Protein AF-A0A7C2N9A7-F1 (afdb_monomer_lite)

Secondary structure (DSSP, 8-state):
--HHHHHHHHHHHHHHHHHHHHHHT--SHHHHHHHHHHHHHHHHT-S-EEEEEEETTTTEEEEEEEES---

Sequence (71 aa):
MNPASVDRADFHLKIVHEISDLVNQSSGLTTILKKVVNKIGDSLNFDVVSVYLWDKQKNELVLRSTRGLHV

Structure (mmCIF, N/CA/C/O backbone):
data_AF-A0A7C2N9A7-F1
#
_entry.id   AF-A0A7C2N9A7-F1
#
loop_
_atom_site.group_PDB
_atom_site.id
_atom_site.type_symbol
_atom_site.label_atom_id
_atom_site.label_alt_id
_atom_site.label_comp_id
_atom_site.label_asym_id
_atom_site.label_entity_id
_atom_site.label_seq_id
_atom_site.pdbx_PDB_ins_code
_atom_site.Cartn_x
_atom_site.Cartn_y
_atom_site.Cartn_z
_atom_site.occupancy
_atom_site.B_iso_or_equiv
_atom_site.auth_seq_id
_atom_site.auth_comp_id
_atom_site.auth_asym_id
_atom_site.auth_atom_id
_atom_site.pdbx_PDB_model_num
ATOM 1 N N . MET A 1 1 ? 29.730 12.938 -9.990 1.00 58.31 1 MET A N 1
ATOM 2 C CA . MET A 1 1 ? 28.564 12.114 -9.590 1.00 58.31 1 MET A CA 1
ATOM 3 C C . MET A 1 1 ? 28.369 11.018 -10.626 1.00 58.31 1 MET A C 1
ATOM 5 O O . MET A 1 1 ? 28.641 11.269 -11.791 1.00 58.31 1 MET A O 1
ATOM 9 N N . ASN A 1 2 ? 27.979 9.810 -10.211 1.00 58.62 2 ASN A N 1
ATOM 10 C CA . ASN A 1 2 ? 27.782 8.677 -11.122 1.00 58.62 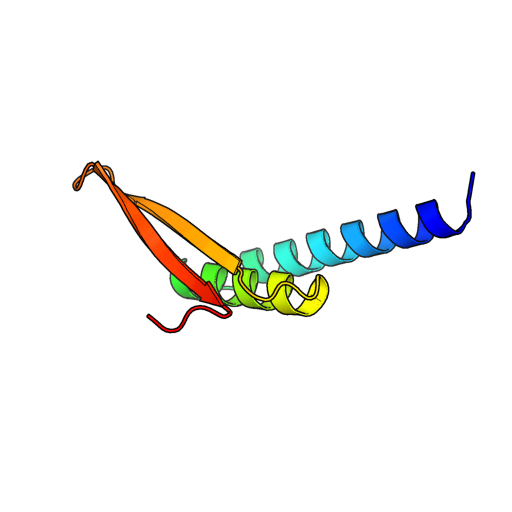2 ASN A CA 1
ATOM 11 C C . ASN A 1 2 ? 26.434 8.846 -11.862 1.00 58.62 2 ASN A C 1
ATOM 13 O O . ASN A 1 2 ? 25.420 8.993 -11.177 1.00 58.62 2 ASN A O 1
ATOM 17 N N . PRO A 1 3 ? 26.371 8.821 -13.205 1.00 59.69 3 PRO A N 1
ATOM 18 C CA . PRO A 1 3 ? 25.116 8.972 -13.953 1.00 59.69 3 PRO A CA 1
ATOM 19 C C . PRO A 1 3 ? 24.029 7.963 -13.544 1.00 59.69 3 PRO A C 1
ATOM 21 O O . PRO A 1 3 ? 22.857 8.320 -13.499 1.00 59.69 3 PRO A O 1
ATOM 24 N N . ALA A 1 4 ? 24.405 6.758 -13.102 1.00 63.25 4 ALA A N 1
ATOM 25 C CA . ALA A 1 4 ? 23.459 5.762 -12.588 1.00 63.25 4 ALA A CA 1
ATOM 26 C C . ALA A 1 4 ? 22.769 6.169 -11.268 1.00 63.25 4 ALA A C 1
ATOM 28 O O . ALA A 1 4 ? 21.720 5.633 -10.920 1.00 63.25 4 ALA A O 1
ATOM 29 N N . SER A 1 5 ? 23.359 7.091 -10.498 1.00 66.06 5 SER A N 1
ATOM 30 C CA . SER A 1 5 ? 22.761 7.587 -9.248 1.00 66.06 5 SER A CA 1
ATOM 31 C C . SER A 1 5 ? 21.714 8.680 -9.477 1.00 66.06 5 SER A C 1
ATOM 33 O O . SER A 1 5 ? 20.759 8.755 -8.709 1.00 66.06 5 SER A O 1
ATOM 35 N N . VAL A 1 6 ? 21.865 9.472 -10.547 1.00 68.81 6 VAL A N 1
ATOM 36 C CA . VAL A 1 6 ? 20.891 10.496 -10.964 1.00 68.81 6 VAL A CA 1
ATOM 37 C C . VAL A 1 6 ? 19.635 9.819 -11.514 1.00 68.81 6 VAL A C 1
ATOM 39 O O . VAL A 1 6 ? 18.547 10.054 -11.004 1.00 68.81 6 VAL A O 1
ATOM 42 N N . ASP A 1 7 ? 19.807 8.859 -12.425 1.00 74.75 7 ASP A N 1
ATOM 43 C CA . ASP A 1 7 ? 18.706 8.094 -13.029 1.00 74.75 7 ASP A CA 1
ATOM 44 C C . ASP A 1 7 ? 17.867 7.333 -11.980 1.00 74.75 7 ASP A C 1
ATOM 46 O O . ASP A 1 7 ? 16.636 7.316 -12.012 1.00 74.75 7 ASP A O 1
ATOM 50 N N . ARG A 1 8 ? 18.527 6.778 -10.953 1.00 76.00 8 ARG A N 1
ATOM 51 C CA . ARG A 1 8 ? 17.834 6.113 -9.841 1.00 76.00 8 ARG A CA 1
ATOM 52 C C . ARG A 1 8 ? 17.005 7.091 -9.000 1.00 76.00 8 ARG A C 1
ATOM 54 O O . ARG A 1 8 ? 15.895 6.753 -8.589 1.00 76.00 8 ARG A O 1
ATOM 61 N N . ALA A 1 9 ? 17.538 8.276 -8.706 1.00 79.38 9 ALA A N 1
ATOM 62 C CA . ALA A 1 9 ? 16.816 9.287 -7.936 1.00 79.38 9 ALA A CA 1
ATOM 63 C C . ALA A 1 9 ? 15.595 9.809 -8.710 1.00 79.38 9 ALA A C 1
ATOM 65 O O . ALA A 1 9 ? 14.506 9.898 -8.139 1.00 79.38 9 ALA A O 1
ATOM 66 N N . ASP A 1 10 ? 15.756 10.054 -10.012 1.00 84.69 10 ASP A N 1
ATOM 67 C CA . ASP A 1 10 ? 14.684 10.498 -10.906 1.00 84.69 10 ASP A CA 1
ATOM 68 C C . ASP A 1 10 ? 13.567 9.446 -11.019 1.00 84.69 10 ASP A C 1
ATOM 70 O O . ASP A 1 10 ? 12.379 9.774 -10.946 1.00 84.69 10 ASP A O 1
ATOM 74 N N . PHE A 1 11 ? 13.928 8.161 -11.095 1.00 82.00 11 PHE A N 1
ATOM 75 C CA . PHE A 1 11 ? 12.973 7.053 -11.073 1.00 82.00 11 PHE A CA 1
ATOM 76 C C . PHE A 1 11 ? 12.157 6.999 -9.772 1.00 82.00 11 PHE A C 1
ATOM 78 O O . PHE A 1 11 ? 10.928 6.888 -9.807 1.00 82.00 11 PHE A O 1
ATOM 85 N N . HIS A 1 12 ? 12.810 7.119 -8.612 1.00 83.31 12 HIS A N 1
ATOM 86 C CA . HIS A 1 12 ? 12.109 7.122 -7.326 1.00 83.31 12 H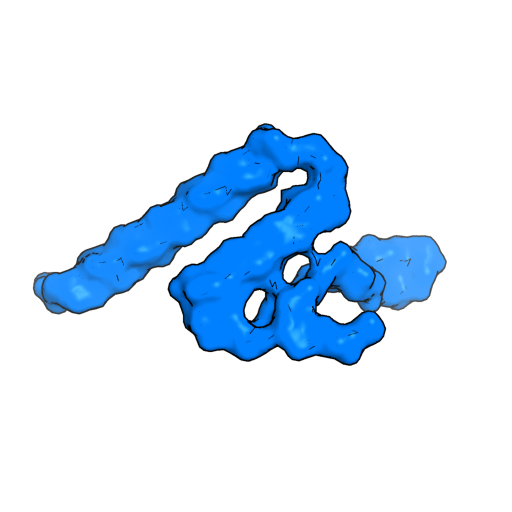IS A CA 1
ATOM 87 C C . HIS A 1 12 ? 11.195 8.344 -7.162 1.00 83.31 12 HIS A C 1
ATOM 89 O O . HIS A 1 12 ? 10.065 8.195 -6.694 1.00 83.31 12 HIS A O 1
ATOM 95 N N . LEU A 1 13 ? 11.640 9.530 -7.590 1.00 89.69 13 LEU A N 1
ATOM 96 C CA . LEU A 1 13 ? 10.826 10.751 -7.593 1.00 89.69 13 LEU A CA 1
ATOM 97 C C . LEU A 1 13 ? 9.573 10.598 -8.459 1.00 89.69 13 LEU A C 1
ATOM 99 O O . LEU A 1 13 ? 8.477 10.957 -8.023 1.00 89.69 13 LEU A O 1
ATOM 103 N N . LYS A 1 14 ? 9.709 10.000 -9.647 1.00 88.00 14 LYS A N 1
ATOM 104 C CA . LYS A 1 1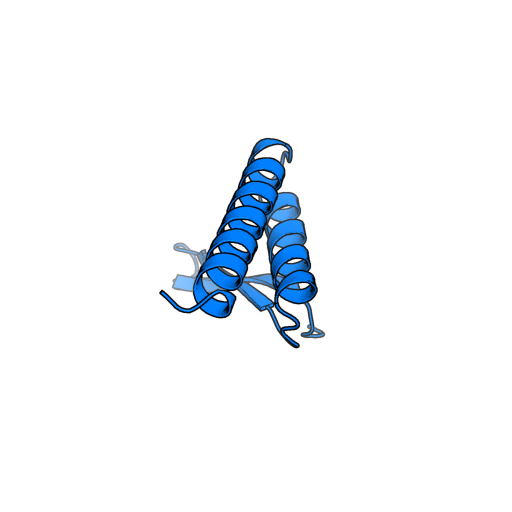4 ? 8.575 9.711 -10.531 1.00 88.00 14 LYS A CA 1
ATOM 105 C C . LYS A 1 14 ? 7.545 8.795 -9.864 1.00 88.00 14 LYS A C 1
ATOM 107 O O . LYS A 1 14 ? 6.354 9.093 -9.903 1.00 88.00 14 LYS A O 1
ATOM 112 N N . ILE A 1 15 ? 7.990 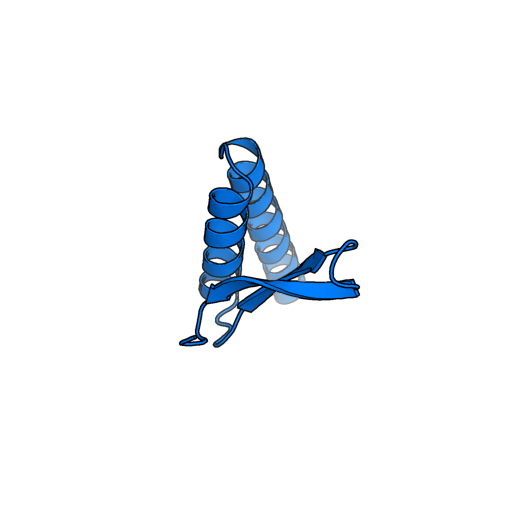7.724 -9.203 1.00 86.44 15 ILE A N 1
ATOM 113 C CA . ILE A 1 15 ? 7.093 6.808 -8.478 1.00 86.44 15 ILE A CA 1
ATOM 114 C C . ILE A 1 15 ? 6.339 7.543 -7.363 1.00 86.44 15 ILE A C 1
ATOM 116 O O . ILE A 1 15 ? 5.129 7.365 -7.221 1.00 86.44 15 ILE A O 1
ATOM 120 N N . VAL A 1 16 ? 7.027 8.382 -6.581 1.00 86.44 16 VAL A N 1
ATOM 121 C CA . VAL A 1 16 ? 6.400 9.169 -5.505 1.00 86.44 16 VAL A CA 1
ATOM 122 C C . VAL A 1 16 ? 5.329 10.111 -6.060 1.00 86.44 16 VAL A C 1
ATOM 124 O O . VAL A 1 16 ? 4.243 10.206 -5.482 1.00 86.44 16 VAL A O 1
ATOM 127 N N . HIS A 1 17 ? 5.601 10.770 -7.189 1.00 86.81 17 HIS A N 1
ATOM 128 C CA . HIS A 1 17 ? 4.635 11.651 -7.845 1.00 86.81 17 HIS A CA 1
ATOM 129 C C . HIS A 1 17 ? 3.390 10.881 -8.304 1.00 86.81 17 HIS A C 1
ATOM 131 O O . HIS A 1 17 ? 2.269 11.246 -7.959 1.00 86.81 17 HIS A O 1
ATOM 137 N N . GLU A 1 18 ? 3.578 9.760 -9.004 1.00 84.81 18 GLU A N 1
ATOM 138 C CA . GLU A 1 18 ? 2.476 8.937 -9.516 1.00 84.81 18 GLU A CA 1
ATOM 139 C C . GLU A 1 18 ? 1.610 8.343 -8.391 1.00 84.81 18 GLU A C 1
ATOM 141 O O . GLU A 1 18 ? 0.388 8.259 -8.525 1.00 84.81 18 GLU A O 1
ATOM 146 N N . ILE A 1 19 ? 2.216 7.953 -7.263 1.00 83.69 19 ILE A N 1
ATOM 147 C CA . ILE A 1 19 ? 1.477 7.519 -6.068 1.00 83.69 19 ILE A CA 1
ATOM 148 C C . ILE A 1 19 ? 0.665 8.684 -5.486 1.00 83.69 19 ILE A C 1
ATOM 150 O O . ILE A 1 19 ? -0.497 8.495 -5.123 1.00 83.69 19 ILE A O 1
ATOM 154 N N . SER A 1 20 ? 1.251 9.881 -5.416 1.00 83.81 20 SER A N 1
ATOM 155 C CA . SER A 1 20 ? 0.596 11.074 -4.864 1.00 83.81 20 SER A CA 1
ATOM 156 C C . SER A 1 20 ? -0.628 11.484 -5.685 1.00 83.81 20 SER A C 1
ATOM 158 O O . SER A 1 20 ? -1.704 11.698 -5.123 1.00 83.81 20 SER A O 1
ATOM 160 N N . ASP A 1 21 ? -0.506 11.506 -7.014 1.00 84.50 21 ASP A N 1
ATOM 161 C CA . ASP A 1 21 ? -1.624 11.788 -7.924 1.00 84.50 21 ASP A CA 1
ATOM 162 C C . ASP A 1 21 ? -2.765 10.785 -7.737 1.00 84.50 21 ASP A C 1
ATOM 164 O O . ASP A 1 21 ? -3.942 11.141 -7.651 1.00 84.50 21 ASP A O 1
ATOM 168 N N . LEU A 1 22 ? -2.408 9.509 -7.616 1.00 81.06 22 LEU A N 1
ATOM 169 C CA . LEU A 1 22 ? -3.354 8.416 -7.484 1.00 81.06 22 LEU A CA 1
ATOM 170 C C . LEU A 1 22 ? -4.145 8.471 -6.168 1.00 81.06 22 LEU A C 1
ATOM 172 O O . LEU A 1 22 ? -5.344 8.158 -6.158 1.00 81.06 22 LEU A O 1
ATOM 176 N N . VAL A 1 23 ? -3.488 8.869 -5.075 1.00 77.31 23 VAL A N 1
ATOM 177 C CA . VAL A 1 23 ? -4.125 9.107 -3.773 1.00 77.31 23 VAL A CA 1
ATOM 178 C C . VAL A 1 23 ? -5.116 10.266 -3.878 1.00 77.31 23 VAL A C 1
ATOM 180 O O . VAL A 1 23 ? -6.254 10.124 -3.438 1.00 77.31 23 VAL A O 1
ATOM 183 N N . ASN A 1 24 ? -4.722 11.369 -4.518 1.00 75.44 24 ASN A N 1
ATOM 184 C CA . ASN A 1 24 ? -5.538 12.583 -4.617 1.00 75.44 24 ASN A CA 1
ATOM 185 C C . ASN A 1 24 ? -6.766 12.435 -5.535 1.00 75.44 24 ASN A C 1
ATOM 187 O O . ASN A 1 24 ? -7.776 13.098 -5.320 1.00 75.44 24 ASN A O 1
ATOM 191 N N . GLN A 1 25 ? -6.705 11.566 -6.548 1.00 69.12 25 GLN A N 1
ATOM 192 C CA . GLN A 1 25 ? -7.784 11.376 -7.532 1.00 69.12 25 GLN A CA 1
ATOM 193 C C . GLN A 1 25 ? -8.794 10.277 -7.163 1.00 69.12 25 GLN A C 1
ATOM 195 O O . GLN A 1 25 ? -9.763 10.051 -7.890 1.00 69.12 25 GLN A O 1
ATOM 200 N N . SER A 1 26 ? -8.574 9.542 -6.073 1.00 68.50 26 SER A N 1
ATOM 201 C CA . SER A 1 26 ? -9.416 8.402 -5.699 1.00 68.50 26 SER A CA 1
ATOM 202 C C . SER A 1 26 ? -10.291 8.745 -4.494 1.00 68.50 26 SER A C 1
ATOM 204 O O . SER A 1 26 ? -9.790 9.192 -3.469 1.00 68.50 26 SER A O 1
ATOM 206 N N . SER A 1 27 ? -11.595 8.472 -4.567 1.00 72.94 27 SER A N 1
ATOM 207 C CA . SER A 1 27 ? -12.473 8.507 -3.395 1.00 72.94 27 SER A CA 1
ATOM 208 C C . SER A 1 27 ? -12.557 7.117 -2.750 1.00 72.94 27 SER A C 1
ATOM 210 O O . SER A 1 27 ? -12.694 6.092 -3.423 1.00 72.94 27 SER A O 1
ATOM 212 N N . GLY A 1 28 ? -12.441 7.074 -1.422 1.00 83.44 28 GLY A N 1
ATOM 213 C CA . GLY A 1 28 ? -12.517 5.843 -0.634 1.00 83.44 28 GLY A CA 1
ATOM 214 C C . GLY A 1 28 ? -11.152 5.223 -0.316 1.00 83.44 28 GLY A C 1
ATOM 215 O O . GLY A 1 28 ? -10.397 4.811 -1.198 1.00 83.44 28 GLY A O 1
ATOM 216 N N . LEU A 1 29 ? -10.871 5.094 0.984 1.00 84.69 29 LEU A N 1
ATOM 217 C CA . LEU A 1 29 ? -9.613 4.575 1.530 1.00 84.69 29 LEU A CA 1
ATOM 218 C C . LEU A 1 29 ? -9.241 3.195 0.967 1.00 84.69 29 LEU A C 1
ATOM 220 O O . LEU A 1 29 ? -8.091 2.965 0.613 1.00 84.69 29 LEU A O 1
ATOM 224 N N . THR A 1 30 ? -10.211 2.290 0.825 1.00 87.44 30 THR A N 1
ATOM 225 C CA . THR A 1 30 ? -9.979 0.948 0.267 1.00 87.44 30 THR A CA 1
ATOM 226 C C . THR A 1 30 ? -9.456 1.006 -1.170 1.00 87.44 30 THR A C 1
ATOM 228 O O . THR A 1 30 ? -8.501 0.309 -1.512 1.00 87.44 30 THR A O 1
ATOM 231 N N . THR A 1 31 ? -10.044 1.867 -2.004 1.00 88.56 31 THR A N 1
ATOM 232 C CA . THR A 1 31 ? -9.638 2.052 -3.404 1.00 88.56 31 THR A CA 1
ATOM 233 C C . THR A 1 31 ? -8.233 2.636 -3.495 1.00 88.56 31 THR A C 1
ATOM 235 O O . THR A 1 31 ? -7.425 2.153 -4.288 1.00 88.56 31 THR A O 1
ATOM 238 N N . ILE A 1 32 ? -7.928 3.634 -2.657 1.00 90.06 32 ILE A N 1
ATOM 239 C CA . ILE A 1 32 ? -6.595 4.241 -2.571 1.00 90.06 32 ILE A CA 1
ATOM 240 C C . ILE A 1 32 ? -5.553 3.174 -2.224 1.00 90.06 32 ILE A C 1
ATOM 242 O O . ILE A 1 32 ? -4.604 2.972 -2.978 1.00 90.06 32 ILE A O 1
ATOM 246 N N . LEU A 1 33 ? -5.750 2.442 -1.124 1.00 92.38 33 LEU A N 1
ATOM 247 C CA . LEU A 1 33 ? -4.773 1.462 -0.644 1.00 92.38 33 LEU A CA 1
ATOM 248 C C . LEU A 1 33 ? -4.528 0.340 -1.659 1.00 92.38 33 LEU A C 1
ATOM 250 O O . LEU A 1 33 ? -3.376 -0.031 -1.874 1.00 92.38 33 LEU A O 1
ATOM 254 N N . LYS A 1 34 ? -5.579 -0.139 -2.341 1.00 92.81 34 LYS A N 1
ATOM 255 C CA . LYS A 1 34 ? -5.454 -1.149 -3.406 1.00 92.81 34 LYS A CA 1
ATOM 256 C C . LYS A 1 34 ? -4.594 -0.664 -4.566 1.00 92.81 34 LYS A C 1
ATOM 258 O O . LYS A 1 34 ? -3.734 -1.388 -5.059 1.00 92.81 34 LYS A O 1
ATOM 263 N N . LYS A 1 35 ? -4.815 0.569 -5.010 1.00 92.56 35 LYS A N 1
ATOM 264 C CA . LYS A 1 35 ? -4.030 1.146 -6.098 1.00 92.56 35 LYS A CA 1
ATOM 265 C C . LYS A 1 35 ? -2.566 1.373 -5.692 1.00 92.56 35 LYS A C 1
ATOM 267 O O . LYS A 1 35 ? -1.678 1.123 -6.501 1.00 92.56 35 LYS A O 1
ATOM 272 N N . VAL A 1 36 ? -2.312 1.783 -4.446 1.00 91.25 36 VAL A N 1
ATOM 273 C CA . VAL A 1 36 ? -0.955 1.978 -3.906 1.00 91.25 36 VAL A CA 1
ATOM 274 C C . VAL A 1 36 ? -0.165 0.668 -3.869 1.00 91.25 36 VAL A C 1
ATOM 276 O O . VAL A 1 36 ? 0.935 0.623 -4.417 1.00 91.25 36 VAL A O 1
ATOM 279 N N . VAL A 1 37 ? -0.710 -0.409 -3.282 1.00 94.44 37 VAL A N 1
ATOM 280 C CA . VAL A 1 37 ? 0.020 -1.693 -3.192 1.00 94.44 37 VAL A CA 1
ATOM 281 C C . VAL A 1 37 ? 0.340 -2.273 -4.569 1.00 94.44 37 VAL A C 1
ATOM 283 O O . VAL A 1 37 ? 1.429 -2.810 -4.767 1.00 94.44 37 VAL A O 1
ATOM 286 N N . ASN A 1 38 ? -0.561 -2.091 -5.540 1.00 93.50 38 ASN A N 1
ATOM 287 C CA . A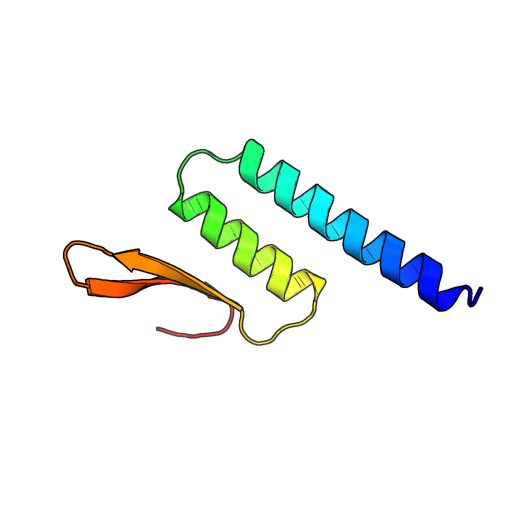SN A 1 38 ? -0.327 -2.503 -6.920 1.00 93.50 38 ASN A CA 1
ATOM 288 C C . ASN A 1 38 ? 0.785 -1.682 -7.570 1.00 93.50 38 ASN A C 1
ATOM 290 O O . ASN A 1 38 ? 1.753 -2.252 -8.060 1.00 93.50 38 ASN A O 1
ATOM 294 N N . LYS A 1 39 ? 0.699 -0.348 -7.494 1.00 91.62 39 LYS A N 1
ATOM 295 C CA . LYS A 1 39 ? 1.691 0.544 -8.100 1.00 91.62 39 LYS A CA 1
ATOM 296 C C . LYS A 1 39 ? 3.098 0.277 -7.575 1.00 91.62 39 LYS A C 1
ATOM 298 O O . LYS A 1 39 ? 4.032 0.204 -8.367 1.00 91.62 39 LYS A O 1
ATOM 303 N N . ILE A 1 40 ? 3.241 0.122 -6.260 1.00 91.69 40 ILE A N 1
ATOM 304 C CA . ILE A 1 40 ? 4.522 -0.184 -5.613 1.00 91.69 40 ILE A CA 1
ATOM 305 C C . ILE A 1 40 ? 5.035 -1.549 -6.075 1.00 91.69 40 ILE A C 1
ATOM 307 O O . ILE A 1 40 ? 6.184 -1.649 -6.500 1.00 91.69 40 ILE A O 1
ATOM 311 N N . GLY A 1 41 ? 4.191 -2.583 -6.024 1.00 92.44 41 GLY A N 1
ATOM 312 C CA . GLY A 1 41 ? 4.585 -3.936 -6.410 1.00 92.44 41 GLY A CA 1
ATOM 313 C C . GLY A 1 41 ? 5.017 -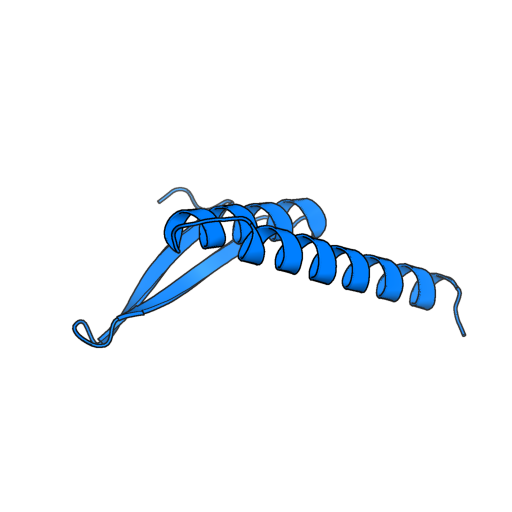4.040 -7.872 1.00 92.44 41 GLY A C 1
ATOM 314 O O . GLY A 1 41 ? 6.016 -4.691 -8.161 1.00 92.44 41 GLY A O 1
ATOM 315 N N . ASP A 1 42 ? 4.310 -3.358 -8.774 1.00 90.31 42 ASP A N 1
ATOM 316 C CA . ASP A 1 42 ? 4.618 -3.346 -10.207 1.00 90.31 42 ASP A CA 1
ATOM 317 C C . ASP A 1 42 ? 5.850 -2.483 -10.527 1.00 90.31 42 ASP A C 1
ATOM 319 O O . ASP A 1 42 ? 6.654 -2.850 -11.376 1.00 90.31 42 ASP A O 1
ATOM 323 N N . SER A 1 43 ? 6.029 -1.343 -9.847 1.00 89.12 43 SER A N 1
ATOM 324 C CA . SER A 1 43 ? 7.120 -0.402 -10.161 1.00 89.12 43 SER A CA 1
ATOM 325 C C . SER A 1 43 ? 8.459 -0.823 -9.556 1.00 89.12 43 SER A C 1
ATOM 327 O O . SER A 1 43 ? 9.508 -0.486 -10.096 1.00 89.12 43 SER A O 1
ATOM 329 N N . LEU A 1 44 ? 8.437 -1.533 -8.426 1.00 86.44 44 LEU A N 1
ATOM 330 C CA . LEU A 1 44 ? 9.640 -1.963 -7.708 1.00 86.44 44 LEU A CA 1
ATOM 331 C C . LEU A 1 44 ? 9.908 -3.469 -7.826 1.00 86.44 44 LEU A C 1
ATOM 333 O O . LEU A 1 44 ? 10.881 -3.947 -7.249 1.00 86.44 44 LEU A O 1
ATOM 337 N N . ASN A 1 45 ? 9.079 -4.207 -8.576 1.00 88.56 45 ASN A N 1
ATOM 338 C CA . ASN A 1 45 ? 9.162 -5.663 -8.733 1.00 88.56 45 ASN A CA 1
ATOM 339 C C . ASN A 1 45 ? 9.201 -6.417 -7.394 1.00 88.56 45 ASN A C 1
ATOM 341 O O . ASN A 1 45 ? 9.958 -7.369 -7.225 1.00 88.56 45 ASN A O 1
ATOM 345 N N . PHE A 1 46 ? 8.394 -5.985 -6.425 1.00 92.31 46 PHE A N 1
ATOM 346 C CA . PHE A 1 46 ? 8.234 -6.728 -5.177 1.00 92.31 46 PHE A CA 1
ATOM 347 C C . PHE A 1 46 ? 7.223 -7.853 -5.355 1.00 92.31 46 PHE A C 1
ATOM 349 O O . PHE A 1 46 ? 6.140 -7.626 -5.894 1.00 92.31 46 PHE A O 1
ATOM 356 N N . ASP A 1 47 ? 7.537 -9.041 -4.843 1.00 93.44 47 ASP A N 1
ATOM 357 C CA . ASP A 1 47 ? 6.615 -10.180 -4.876 1.00 93.44 47 ASP A CA 1
ATOM 358 C C . ASP A 1 47 ? 5.386 -9.933 -3.996 1.00 93.44 47 ASP A C 1
ATOM 360 O O . ASP A 1 47 ? 4.269 -10.296 -4.361 1.00 93.44 47 ASP A O 1
ATOM 364 N N . VAL A 1 48 ? 5.579 -9.260 -2.856 1.00 95.12 48 VAL A N 1
ATOM 365 C CA . VAL A 1 48 ? 4.526 -8.978 -1.878 1.00 95.12 48 VAL A CA 1
ATOM 366 C C . VAL A 1 48 ? 4.583 -7.532 -1.400 1.00 95.12 48 VAL A C 1
ATOM 368 O O . VAL A 1 48 ? 5.635 -7.034 -1.004 1.00 95.12 48 VAL A O 1
ATOM 371 N N . VAL A 1 49 ? 3.423 -6.872 -1.373 1.00 96.00 49 VAL A N 1
ATOM 372 C CA . VAL A 1 49 ? 3.236 -5.545 -0.767 1.00 96.00 49 VAL A CA 1
ATOM 373 C C . VAL A 1 49 ? 1.934 -5.551 0.020 1.00 96.00 49 VAL A C 1
ATOM 375 O O . VAL A 1 49 ? 0.887 -5.848 -0.547 1.00 96.00 49 VAL A O 1
ATOM 378 N N . SER A 1 50 ? 1.976 -5.192 1.304 1.00 96.31 50 SER A N 1
ATOM 379 C CA . SER A 1 50 ? 0.801 -5.203 2.185 1.00 96.31 50 SER A CA 1
ATOM 380 C C . SER A 1 50 ? 0.710 -3.931 3.015 1.00 96.31 50 SER A C 1
ATOM 382 O O . SER A 1 50 ? 1.712 -3.448 3.536 1.00 96.31 50 SER A O 1
ATOM 384 N N . VAL A 1 51 ? -0.509 -3.417 3.177 1.00 95.38 51 VAL A N 1
ATOM 385 C CA . VAL A 1 51 ? -0.820 -2.297 4.068 1.00 95.38 51 VAL A CA 1
ATOM 386 C C . VAL A 1 51 ? -1.743 -2.776 5.176 1.00 95.38 51 VAL A C 1
ATOM 388 O O . VAL A 1 51 ? -2.848 -3.265 4.923 1.00 95.38 51 VAL A O 1
ATOM 391 N N . TYR A 1 52 ? -1.295 -2.560 6.408 1.00 95.62 52 TYR A N 1
ATOM 392 C CA . TYR A 1 52 ? -2.072 -2.778 7.617 1.00 95.62 52 TYR A CA 1
ATOM 393 C C . TYR A 1 52 ? -2.480 -1.432 8.204 1.00 95.62 52 TYR A C 1
ATOM 395 O O . TYR A 1 52 ? -1.686 -0.491 8.209 1.00 95.62 52 TYR A O 1
ATOM 403 N N . LEU A 1 53 ? -3.707 -1.342 8.712 1.00 95.31 53 LEU A N 1
ATOM 404 C CA . LEU A 1 53 ? -4.144 -0.199 9.507 1.00 95.31 53 LEU A CA 1
ATOM 405 C C . LEU A 1 53 ? -4.396 -0.640 10.939 1.00 95.31 53 LEU A C 1
ATOM 407 O O . LEU A 1 53 ? -4.956 -1.705 11.187 1.00 95.31 53 LEU A O 1
ATOM 411 N N . TRP A 1 54 ? -3.997 0.216 11.870 1.00 96.56 54 TRP A N 1
ATOM 412 C CA . TRP A 1 54 ? -4.264 0.026 13.284 1.00 96.56 54 TRP A CA 1
ATOM 413 C C . TRP A 1 54 ? -5.756 0.193 13.588 1.00 96.56 54 TRP A C 1
ATOM 415 O O . TRP A 1 54 ? -6.327 1.261 13.348 1.00 96.56 54 TRP A O 1
ATOM 425 N N . ASP A 1 55 ? -6.373 -0.850 14.140 1.00 96.25 55 ASP A N 1
ATOM 426 C CA . ASP A 1 55 ? -7.720 -0.813 14.697 1.00 96.25 55 ASP A CA 1
ATOM 427 C C . ASP A 1 55 ? -7.629 -0.625 16.216 1.00 96.25 55 ASP A C 1
ATOM 429 O O . ASP A 1 55 ? -7.270 -1.535 16.962 1.00 96.25 55 ASP A O 1
ATOM 433 N N . LYS A 1 56 ? -7.974 0.578 16.687 1.00 95.69 56 LYS A N 1
ATOM 434 C CA . LYS A 1 56 ? -7.948 0.922 18.118 1.00 95.69 56 LYS A CA 1
ATOM 435 C C . LYS A 1 56 ? -8.983 0.157 18.944 1.00 95.69 56 LYS A C 1
ATOM 437 O O . LYS A 1 56 ? -8.775 0.006 20.140 1.00 95.69 56 LYS A O 1
ATOM 442 N N . GLN A 1 57 ? -10.097 -0.268 18.345 1.00 96.38 57 GLN A N 1
ATOM 443 C CA . GLN A 1 57 ? -11.161 -0.966 19.072 1.00 96.38 57 GLN A CA 1
ATOM 444 C C . GLN A 1 57 ? -10.765 -2.414 19.344 1.00 96.38 57 GLN A C 1
ATOM 446 O O . GLN A 1 57 ? -11.038 -2.940 20.418 1.00 96.38 57 GLN A O 1
ATOM 451 N N . LYS A 1 58 ? -10.095 -3.035 18.372 1.00 94.69 58 LYS A N 1
ATOM 452 C CA . LYS A 1 58 ? -9.617 -4.418 18.462 1.00 94.69 58 LYS A CA 1
ATOM 453 C C . LYS A 1 58 ? -8.187 -4.540 18.985 1.00 94.69 58 LYS A C 1
ATOM 455 O O . LYS A 1 58 ? -7.761 -5.637 19.324 1.00 94.69 58 LYS A O 1
ATOM 460 N N . ASN A 1 59 ? -7.472 -3.417 19.077 1.00 96.00 59 ASN A N 1
ATOM 461 C CA . ASN A 1 59 ? -6.072 -3.345 19.485 1.00 96.00 59 ASN A CA 1
ATOM 462 C C . ASN A 1 59 ? -5.167 -4.233 18.606 1.00 96.00 59 ASN A C 1
ATOM 464 O O . ASN A 1 59 ? -4.287 -4.932 19.106 1.00 96.00 59 ASN A O 1
ATOM 468 N N . GLU A 1 60 ? -5.400 -4.209 17.290 1.00 97.50 60 GLU A N 1
ATOM 469 C CA . GLU A 1 60 ? -4.697 -5.051 16.317 1.00 97.50 60 GLU A CA 1
ATOM 470 C C . GLU A 1 60 ? -4.385 -4.314 15.003 1.00 97.50 60 GLU A C 1
ATOM 472 O O . GLU A 1 60 ? -5.004 -3.305 14.651 1.00 97.50 60 GLU A O 1
ATOM 477 N N . LEU A 1 61 ? -3.420 -4.843 14.247 1.00 97.00 61 LEU A N 1
ATOM 478 C CA . LEU A 1 61 ? -3.156 -4.433 12.869 1.00 97.00 61 LEU A CA 1
ATOM 479 C C . LEU A 1 61 ? -4.031 -5.251 11.917 1.00 97.00 61 LEU A C 1
ATOM 481 O O . LEU A 1 61 ? -3.818 -6.446 11.735 1.00 97.00 61 LEU A O 1
ATOM 485 N N . VAL A 1 62 ? -4.985 -4.593 11.265 1.00 95.38 62 VAL A N 1
ATOM 486 C CA . VAL A 1 62 ? -5.887 -5.232 10.303 1.00 95.38 62 VAL A CA 1
ATOM 487 C C . VAL A 1 62 ? -5.321 -5.071 8.899 1.00 95.38 62 VAL A C 1
ATOM 489 O O . VAL A 1 62 ? -5.022 -3.951 8.478 1.00 95.38 62 VAL A O 1
ATOM 492 N N . LEU A 1 63 ? -5.202 -6.169 8.148 1.00 95.12 63 LEU A N 1
ATOM 493 C CA . LEU A 1 63 ? -4.822 -6.117 6.736 1.00 95.12 63 LEU A CA 1
ATOM 494 C C . LEU A 1 63 ? -5.905 -5.381 5.937 1.00 95.12 63 LEU A C 1
ATOM 496 O O . LEU A 1 63 ? -7.074 -5.762 5.958 1.00 95.12 63 LEU A O 1
ATOM 500 N N . ARG A 1 64 ? -5.528 -4.315 5.225 1.00 94.19 64 ARG A N 1
ATOM 501 C CA . ARG A 1 64 ? -6.473 -3.500 4.437 1.00 94.19 64 ARG A CA 1
ATOM 502 C C . ARG A 1 64 ? -6.265 -3.616 2.943 1.00 94.19 64 ARG A C 1
ATOM 504 O O . ARG A 1 64 ? -7.212 -3.415 2.187 1.00 94.19 64 ARG A O 1
ATOM 511 N N . SER A 1 65 ? -5.047 -3.920 2.513 1.00 95.19 65 SER A N 1
ATOM 512 C CA . SER A 1 65 ? -4.770 -4.257 1.124 1.00 95.19 65 SER A CA 1
ATOM 513 C C . SER A 1 65 ? -3.476 -5.042 1.000 1.00 95.19 65 SER A C 1
ATOM 515 O O . SER A 1 65 ? -2.540 -4.809 1.763 1.00 95.19 65 SER A O 1
ATOM 517 N N . THR A 1 66 ? -3.418 -5.952 0.034 1.00 95.88 66 THR A N 1
ATOM 518 C CA . THR A 1 66 ? -2.211 -6.700 -0.307 1.00 95.88 66 THR A CA 1
ATOM 519 C C . THR A 1 66 ? -2.150 -6.986 -1.806 1.00 95.88 66 THR A C 1
ATOM 521 O O . THR A 1 66 ? -3.187 -7.105 -2.462 1.00 95.88 66 THR A O 1
ATOM 524 N N . ARG A 1 67 ? -0.931 -7.092 -2.333 1.00 93.25 67 ARG A N 1
ATOM 525 C CA . ARG A 1 67 ? -0.585 -7.702 -3.619 1.00 93.25 67 ARG A CA 1
ATOM 526 C C . ARG A 1 67 ? 0.352 -8.872 -3.335 1.00 93.25 67 ARG A C 1
ATOM 528 O O . ARG A 1 67 ? 1.258 -8.733 -2.517 1.00 93.25 67 ARG A O 1
ATOM 535 N N . GLY A 1 68 ? 0.148 -9.993 -4.024 1.00 89.25 68 GLY A N 1
ATOM 536 C CA . GLY A 1 68 ? 1.029 -11.166 -3.967 1.00 89.25 68 GLY A CA 1
ATOM 537 C C . GLY A 1 68 ? 0.702 -12.181 -2.870 1.00 89.25 68 GLY A C 1
ATOM 538 O O . GLY A 1 68 ? 0.942 -13.368 -3.066 1.00 89.25 68 GLY A O 1
ATOM 539 N N . LEU A 1 69 ? 0.079 -11.766 -1.762 1.00 86.88 69 LEU A N 1
ATOM 540 C CA . LEU A 1 69 ? -0.509 -12.708 -0.805 1.00 86.88 69 LEU A CA 1
ATOM 541 C C . LEU A 1 69 ? -1.910 -13.115 -1.275 1.00 86.88 69 LEU A C 1
ATOM 543 O O . LEU A 1 69 ? -2.750 -12.254 -1.530 1.00 86.88 69 LEU A O 1
ATOM 547 N N . HIS A 1 70 ? -2.164 -14.421 -1.364 1.00 71.88 70 HIS A N 1
ATOM 548 C CA . HIS A 1 70 ? -3.527 -14.952 -1.399 1.00 71.88 70 HIS A CA 1
ATOM 549 C C . HIS A 1 70 ? -3.983 -15.154 0.047 1.00 71.88 70 HIS A C 1
ATOM 551 O O . HIS A 1 70 ? -3.402 -15.965 0.767 1.00 71.88 70 HIS A O 1
ATOM 557 N N . VAL A 1 71 ? -4.981 -14.378 0.462 1.00 60.19 71 VAL A N 1
ATOM 558 C CA . VAL A 1 71 ? -5.649 -14.440 1.771 1.00 60.19 71 VAL A CA 1
ATOM 559 C C . VAL A 1 71 ? -7.133 -14.682 1.582 1.00 60.19 71 VAL A C 1
ATOM 561 O O . VAL A 1 71 ? -7.674 -14.191 0.563 1.00 60.19 71 VAL A O 1
#

Foldseek 3Di:
DDPVVVVVVVLVVVLVVVLVVLLVPDPDPLSSQQVNQVSCCVSVVPLKDWDWDQDPVVRDTHTRYMHNDDD

Radius of gyration: 14.99 Å; chains: 1; bounding box: 41×28×33 Å

pLDDT: mean 85.94, std 10.63, range [58.31, 97.5]